Protein AF-A0A251VEJ5-F1 (afdb_monomer_lite)

Foldseek 3Di:
DDDPLKDWDFDADPVPRHTPFIQIDHAPCLCVQWPDPPVALFWIWGWTQDVVRDTDTDIGGDPDSVVSVVVVVVSVVSNVVSVVVVVVVVVVVD

InterPro domains:
  IPR011993 PH-like domain superfamily [G3DSA:2.30.29.30] (1-85)
  IPR012466 NECAP, PHear domain [PF07933] (3-89)

Secondary structure (DSSP, 8-state):
-EETTEEEEEEE-TTT--EEEEEEE-TT-HHHHEEE-TT-TTEEEEEEEETTTEEEEEEEE-SSHHHHHHHHHHHHHHHHHHHHHHHHHHHTT-

Structure (mmCIF, N/CA/C/O backbone):
data_AF-A0A251VEJ5-F1
#
_entry.id   AF-A0A251VEJ5-F1
#
loop_
_atom_site.group_PDB
_atom_site.id
_atom_site.type_symbol
_atom_site.label_atom_id
_atom_site.label_alt_id
_atom_site.label_comp_id
_atom_site.label_asym_id
_atom_site.label_entity_id
_atom_site.label_seq_id
_atom_site.pdbx_PDB_ins_code
_atom_site.Cartn_x
_atom_site.Cartn_y
_atom_site.Cartn_z
_atom_site.occupancy
_atom_site.B_iso_or_equiv
_atom_site.auth_seq_id
_atom_site.auth_comp_id
_atom_site.auth_asym_id
_atom_site.auth_atom_id
_atom_site.pdbx_PDB_model_num
ATOM 1 N N . MET A 1 1 ? -6.197 5.098 -3.105 1.00 46.31 1 MET A N 1
ATOM 2 C CA . MET A 1 1 ? -6.768 6.467 -3.067 1.00 46.31 1 MET A CA 1
ATOM 3 C C . MET A 1 1 ? -6.972 6.853 -1.599 1.00 46.31 1 MET A C 1
ATOM 5 O O . MET A 1 1 ? -6.641 6.057 -0.729 1.00 46.31 1 MET A O 1
ATOM 9 N N . SER A 1 2 ? -7.405 8.075 -1.283 1.00 47.91 2 SER A N 1
ATOM 10 C CA . SER A 1 2 ? -7.785 8.448 0.090 1.00 47.91 2 SER A CA 1
ATOM 11 C C . SER A 1 2 ? -9.205 9.002 0.070 1.00 47.91 2 SER A C 1
ATOM 13 O O . SER A 1 2 ? -9.431 10.122 -0.388 1.00 47.91 2 SER A O 1
ATOM 15 N N . CYS A 1 3 ? -10.175 8.212 0.515 1.00 44.31 3 CYS A N 1
ATOM 16 C CA . CYS A 1 3 ? -11.570 8.624 0.646 1.00 44.31 3 CYS A CA 1
ATOM 17 C C . CYS A 1 3 ? -12.035 8.358 2.089 1.00 44.31 3 CYS A C 1
ATOM 19 O O . CYS A 1 3 ? -11.876 7.252 2.598 1.00 44.31 3 CYS A O 1
ATOM 21 N N . ASN A 1 4 ? -12.581 9.383 2.763 1.00 50.75 4 ASN A N 1
ATOM 22 C CA . ASN A 1 4 ? -13.089 9.326 4.148 1.00 50.75 4 ASN A CA 1
ATOM 23 C C . ASN A 1 4 ? -12.108 8.725 5.182 1.00 50.75 4 ASN A C 1
ATOM 25 O O . ASN A 1 4 ? -12.395 7.693 5.786 1.00 50.75 4 ASN A O 1
ATOM 29 N N . ASN A 1 5 ? -10.950 9.358 5.402 1.00 59.97 5 ASN A N 1
ATOM 30 C CA . ASN A 1 5 ? -9.954 8.979 6.428 1.00 59.97 5 ASN A CA 1
ATOM 31 C C . ASN A 1 5 ? -9.370 7.555 6.326 1.00 59.97 5 ASN A C 1
ATOM 33 O O . ASN A 1 5 ? -8.669 7.107 7.236 1.00 59.97 5 ASN A O 1
ATOM 37 N N . ARG A 1 6 ? -9.605 6.841 5.222 1.00 64.81 6 ARG A N 1
ATOM 38 C CA . ARG A 1 6 ? -9.051 5.508 4.963 1.00 64.81 6 ARG A CA 1
ATOM 39 C C . ARG A 1 6 ? -8.113 5.573 3.764 1.00 64.81 6 ARG A C 1
ATOM 41 O O . ARG A 1 6 ? -8.484 6.109 2.721 1.00 64.81 6 ARG A O 1
ATOM 48 N N . CYS A 1 7 ? -6.913 5.016 3.913 1.00 75.56 7 CYS A N 1
ATOM 49 C CA . CYS A 1 7 ? -5.998 4.814 2.792 1.00 75.56 7 CYS A CA 1
ATOM 50 C C . CYS A 1 7 ? -6.134 3.382 2.287 1.00 75.56 7 CYS A C 1
ATOM 52 O O . CYS A 1 7 ? -6.043 2.425 3.057 1.00 75.56 7 CYS A O 1
ATOM 54 N N . ASP A 1 8 ? -6.368 3.249 0.987 1.00 81.75 8 ASP A N 1
ATOM 55 C CA . ASP A 1 8 ? -6.300 1.983 0.272 1.00 81.75 8 ASP A CA 1
ATOM 56 C C . ASP A 1 8 ? -5.027 1.931 -0.583 1.00 81.75 8 ASP A C 1
ATOM 58 O O . ASP A 1 8 ? -4.782 2.806 -1.422 1.00 81.75 8 ASP A O 1
ATOM 62 N N . ILE A 1 9 ? -4.221 0.890 -0.360 1.00 85.75 9 ILE A N 1
ATOM 63 C CA . ILE A 1 9 ? -3.091 0.523 -1.218 1.00 85.75 9 ILE A CA 1
ATOM 64 C C . ILE A 1 9 ? -3.600 -0.570 -2.150 1.00 85.75 9 ILE A C 1
ATOM 66 O O . ILE A 1 9 ? -3.983 -1.650 -1.697 1.00 85.75 9 ILE A O 1
ATOM 70 N N . ARG A 1 10 ? -3.623 -0.279 -3.447 1.00 86.69 10 ARG A N 1
ATOM 71 C CA . ARG A 1 10 ? -4.148 -1.168 -4.484 1.00 86.69 10 ARG A CA 1
ATOM 72 C C . ARG A 1 10 ? -2.989 -1.720 -5.299 1.00 86.69 10 ARG A C 1
ATOM 74 O O . ARG A 1 10 ? -2.189 -0.952 -5.825 1.00 86.69 10 ARG A O 1
ATOM 81 N N . LEU A 1 11 ? -2.900 -3.042 -5.372 1.00 86.88 11 LEU A N 1
ATOM 82 C CA . LEU A 1 11 ? -1.990 -3.738 -6.273 1.00 86.88 11 LEU A CA 1
ATOM 83 C C . LEU A 1 11 ? -2.777 -4.060 -7.540 1.00 86.88 11 LEU A C 1
ATOM 85 O O . LEU A 1 11 ? -3.736 -4.827 -7.477 1.00 86.88 11 LEU A O 1
ATOM 89 N N . GLU A 1 12 ? -2.401 -3.445 -8.655 1.00 89.12 12 GLU A N 1
ATOM 90 C CA . GLU A 1 12 ? -3.079 -3.581 -9.948 1.00 89.12 12 GLU A CA 1
ATOM 91 C C . GLU A 1 12 ? -2.107 -4.130 -10.992 1.00 89.12 12 GLU A C 1
ATOM 93 O O . GLU A 1 12 ? -0.913 -3.818 -10.958 1.00 89.12 12 GLU A O 1
ATOM 98 N N . ASP A 1 13 ? -2.609 -4.960 -11.906 1.00 87.00 13 ASP A N 1
ATOM 99 C CA . ASP A 1 13 ? -1.820 -5.416 -13.048 1.00 87.00 13 ASP A CA 1
ATOM 100 C C . ASP A 1 13 ? -1.572 -4.227 -13.996 1.00 87.00 13 ASP A C 1
ATOM 102 O O . ASP A 1 13 ? -2.531 -3.591 -14.439 1.00 87.00 13 ASP A O 1
ATOM 106 N N . PRO A 1 14 ? -0.316 -3.907 -14.349 1.00 83.38 14 PRO A N 1
ATOM 107 C CA . PRO A 1 14 ? -0.017 -2.773 -15.221 1.00 83.38 14 PRO A CA 1
ATOM 108 C C . PRO A 1 14 ? -0.517 -2.948 -16.666 1.00 83.38 14 PRO A C 1
ATOM 110 O O . PRO A 1 14 ? -0.634 -1.960 -17.387 1.00 83.38 14 PRO A O 1
ATOM 113 N N . ASN A 1 15 ? -0.793 -4.177 -17.111 1.00 88.75 15 ASN A N 1
ATOM 114 C CA . ASN A 1 15 ? -1.251 -4.477 -18.467 1.00 88.75 15 ASN A CA 1
ATOM 115 C C . ASN A 1 15 ? -2.776 -4.436 -18.584 1.00 88.75 15 ASN A C 1
ATOM 117 O O . ASN A 1 15 ? -3.290 -3.901 -19.565 1.00 88.75 15 ASN A O 1
ATOM 121 N N . SER A 1 16 ? -3.498 -5.023 -17.622 1.00 89.69 16 SER A N 1
ATOM 122 C CA . SER A 1 16 ? -4.967 -5.095 -17.661 1.00 89.69 16 SER A CA 1
ATOM 123 C C . SER A 1 16 ? -5.665 -4.053 -16.786 1.00 89.69 16 SER A C 1
ATOM 125 O O . SER A 1 16 ? -6.829 -3.743 -17.028 1.00 89.69 16 SER A O 1
ATOM 127 N N . GLY A 1 17 ? -4.972 -3.493 -15.791 1.00 86.69 17 GLY A N 1
ATOM 128 C CA . GLY A 1 17 ? -5.575 -2.666 -14.744 1.00 86.69 17 GLY A CA 1
ATOM 129 C C . GLY A 1 17 ? -6.393 -3.472 -13.732 1.00 86.69 17 GLY A C 1
ATOM 130 O O . GLY A 1 17 ? -7.114 -2.885 -12.923 1.00 86.69 17 GLY A O 1
ATOM 131 N N . ASP A 1 18 ? -6.318 -4.808 -13.772 1.00 88.44 18 ASP A N 1
ATOM 132 C CA . ASP A 1 18 ? -7.081 -5.655 -12.863 1.00 88.44 18 ASP A CA 1
ATOM 133 C C . ASP A 1 18 ? -6.539 -5.551 -11.442 1.00 88.44 18 ASP A C 1
ATOM 135 O O . ASP A 1 18 ? -5.337 -5.644 -11.185 1.00 88.44 18 ASP A O 1
ATOM 139 N N . LEU A 1 19 ? -7.460 -5.394 -10.497 1.00 84.94 19 LEU A N 1
ATOM 140 C CA . LEU A 1 19 ? -7.143 -5.305 -9.084 1.00 84.94 19 LEU A CA 1
ATOM 141 C C . LEU A 1 19 ? -6.770 -6.685 -8.536 1.00 84.94 19 LEU A C 1
ATOM 143 O O . LEU A 1 19 ? -7.622 -7.562 -8.405 1.00 84.94 19 LEU A O 1
ATOM 147 N N . PHE A 1 20 ? -5.503 -6.856 -8.172 1.00 84.31 20 PHE A N 1
ATOM 148 C CA . PHE A 1 20 ? -4.986 -8.086 -7.584 1.00 84.31 20 PHE A CA 1
ATOM 149 C C . PHE A 1 20 ? -5.264 -8.156 -6.080 1.00 84.31 20 PHE A C 1
ATOM 151 O O . PHE A 1 20 ? -5.738 -9.171 -5.572 1.00 84.31 20 PHE A O 1
ATOM 158 N N . ALA A 1 21 ? -4.972 -7.075 -5.353 1.00 84.56 21 ALA A N 1
ATOM 159 C CA . ALA A 1 21 ? -5.160 -7.021 -3.907 1.00 84.56 21 ALA A CA 1
ATOM 160 C C . ALA A 1 21 ? -5.357 -5.588 -3.405 1.00 84.56 21 ALA A C 1
ATOM 162 O O . ALA A 1 21 ? -4.864 -4.629 -4.001 1.00 84.56 21 ALA A O 1
ATOM 163 N N . VAL A 1 22 ? -6.040 -5.455 -2.264 1.00 84.06 22 VAL A N 1
ATOM 164 C CA . VAL A 1 22 ? -6.225 -4.176 -1.568 1.00 84.06 22 VAL A CA 1
ATOM 165 C C . VAL A 1 22 ? -5.797 -4.304 -0.116 1.00 84.06 22 VAL A C 1
ATOM 167 O O . VAL A 1 22 ? -6.359 -5.094 0.640 1.00 84.06 22 VAL A O 1
ATOM 170 N N . CYS A 1 23 ? -4.826 -3.495 0.293 1.00 84.94 23 CYS A N 1
ATOM 171 C CA . CYS A 1 23 ? -4.514 -3.288 1.700 1.00 84.94 23 CYS A CA 1
ATOM 172 C C . CYS A 1 23 ? -5.292 -2.073 2.194 1.00 84.94 23 CYS A C 1
ATOM 174 O O . CYS A 1 23 ? -5.234 -0.999 1.593 1.00 84.94 23 CYS A O 1
ATOM 176 N N . PHE A 1 24 ? -5.999 -2.238 3.304 1.00 81.12 24 PHE A N 1
ATOM 177 C CA . PHE A 1 24 ? -6.722 -1.151 3.939 1.00 81.12 24 PHE A CA 1
ATOM 178 C C . PHE A 1 24 ? -5.959 -0.665 5.165 1.00 81.12 24 PHE A C 1
ATOM 180 O O . PHE A 1 24 ? -5.835 -1.380 6.157 1.00 81.12 24 PHE A O 1
ATOM 187 N N . VAL A 1 25 ? -5.484 0.575 5.103 1.00 79.62 25 VAL A N 1
ATOM 188 C CA . VAL A 1 25 ? -4.777 1.239 6.195 1.00 79.62 25 VAL A CA 1
ATOM 189 C C . VAL A 1 25 ? -5.774 2.105 6.958 1.00 79.62 25 VAL A C 1
ATOM 191 O O . VAL A 1 25 ? -6.224 3.150 6.476 1.00 79.62 25 VAL A O 1
ATOM 194 N N . TYR A 1 26 ? -6.146 1.642 8.151 1.00 75.94 26 TYR A N 1
ATOM 195 C CA . TYR A 1 26 ? -7.026 2.376 9.056 1.00 75.94 26 TYR A CA 1
ATOM 196 C C . TYR A 1 26 ? -6.235 3.366 9.930 1.00 75.94 26 TYR A C 1
ATOM 198 O O . TYR A 1 26 ? -5.074 3.096 10.260 1.00 75.94 26 TYR A O 1
ATOM 206 N N . PRO A 1 27 ? -6.858 4.488 10.345 1.00 70.88 27 PRO A N 1
ATOM 207 C CA . PRO A 1 27 ? -6.280 5.423 11.309 1.00 70.88 27 PRO A CA 1
ATOM 208 C C . PRO A 1 27 ? -5.727 4.700 12.545 1.00 70.88 27 PRO A C 1
ATOM 210 O O . PRO A 1 27 ? -6.432 3.904 13.162 1.00 70.88 27 PRO A O 1
ATOM 213 N N . GLY A 1 28 ? -4.462 4.944 12.896 1.00 71.50 28 GLY A N 1
ATOM 214 C CA . GLY A 1 28 ? -3.818 4.326 14.065 1.00 71.50 28 GLY A CA 1
ATOM 215 C C . GLY A 1 28 ? -3.515 2.825 13.942 1.00 71.50 28 GLY A C 1
ATOM 216 O O . GLY A 1 28 ? -3.026 2.231 14.897 1.00 71.50 28 GLY A O 1
ATOM 217 N N . GLN A 1 29 ? -3.774 2.200 12.787 1.00 73.50 29 GLN A N 1
ATOM 218 C CA . GLN A 1 29 ? -3.449 0.792 12.516 1.00 73.50 29 GLN A CA 1
ATOM 219 C C . GLN A 1 29 ? -2.423 0.621 11.391 1.00 73.50 29 GLN A C 1
ATOM 221 O O . GLN A 1 29 ? -2.323 -0.460 10.811 1.00 73.50 29 GLN A O 1
ATOM 226 N N . ARG A 1 30 ? -1.644 1.665 11.085 1.00 75.56 30 ARG A N 1
ATOM 227 C CA . ARG A 1 30 ? -0.594 1.612 10.060 1.00 75.56 30 ARG A CA 1
ATOM 228 C C . ARG A 1 30 ? 0.353 0.440 10.284 1.00 75.56 30 ARG A C 1
ATOM 230 O O . ARG A 1 30 ? 0.546 -0.336 9.361 1.00 75.56 30 ARG A O 1
ATOM 237 N N . GLU A 1 31 ? 0.884 0.289 11.494 1.00 75.69 31 GLU A N 1
ATOM 238 C CA . GLU A 1 31 ? 1.849 -0.769 11.835 1.00 75.69 31 GLU A CA 1
ATOM 239 C C . GLU A 1 31 ? 1.263 -2.181 11.675 1.00 75.69 31 GLU A C 1
ATOM 241 O O . GLU A 1 31 ? 1.980 -3.119 11.351 1.00 75.69 31 GLU A O 1
ATOM 246 N N . ASN A 1 32 ? -0.056 -2.330 11.833 1.00 78.31 32 ASN A N 1
ATOM 247 C CA . ASN A 1 32 ? -0.750 -3.599 11.604 1.00 78.31 32 ASN A CA 1
ATOM 248 C C . ASN A 1 32 ? -1.057 -3.860 10.123 1.00 78.31 32 ASN A C 1
ATOM 250 O O . ASN A 1 32 ? -1.288 -5.010 9.747 1.00 78.31 32 ASN A O 1
ATOM 254 N N . ALA A 1 33 ? -1.145 -2.809 9.305 1.00 82.19 33 ALA A N 1
ATOM 255 C CA . ALA A 1 33 ? -1.473 -2.895 7.885 1.00 82.19 33 ALA A CA 1
ATOM 256 C C . ALA A 1 33 ? -0.218 -3.001 7.004 1.00 82.19 33 ALA A C 1
ATOM 258 O O . ALA A 1 33 ? -0.227 -3.726 6.009 1.00 82.19 33 ALA A O 1
ATOM 259 N N . VAL A 1 34 ?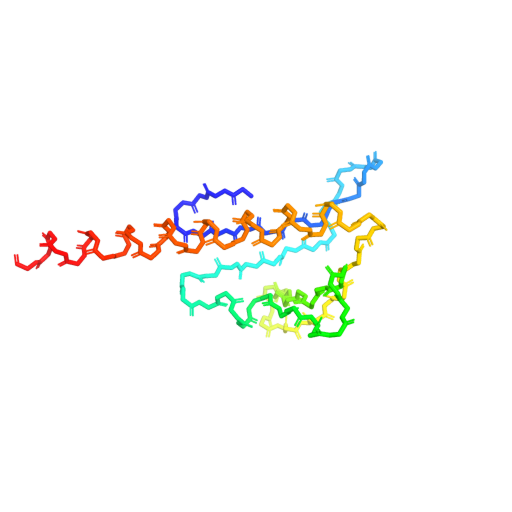 0.853 -2.296 7.376 1.00 84.38 34 VAL A N 1
ATOM 260 C CA . VAL A 1 34 ? 2.124 -2.242 6.653 1.00 84.38 34 VAL A CA 1
ATOM 261 C C . VAL A 1 34 ? 3.281 -2.384 7.637 1.00 84.38 34 VAL A C 1
ATOM 263 O O . VAL A 1 34 ? 3.515 -1.507 8.467 1.00 84.38 34 VAL A O 1
ATOM 266 N N . GLU A 1 35 ? 4.047 -3.459 7.490 1.00 84.56 35 GLU A N 1
ATOM 267 C CA . GLU A 1 35 ? 5.250 -3.728 8.272 1.00 84.56 35 GLU A CA 1
ATOM 268 C C . GLU A 1 35 ? 6.491 -3.511 7.398 1.00 84.56 35 GLU A C 1
ATOM 270 O O . GLU A 1 35 ? 6.638 -4.116 6.337 1.00 84.56 35 GLU A O 1
ATOM 275 N N . SER A 1 36 ? 7.403 -2.630 7.812 1.00 77.88 36 SER A N 1
ATOM 276 C CA . SER A 1 36 ? 8.695 -2.482 7.131 1.00 77.88 36 SER A CA 1
ATOM 277 C C . SER A 1 36 ? 9.641 -3.570 7.623 1.00 77.88 36 SER A C 1
ATOM 279 O O . SER A 1 36 ? 9.882 -3.664 8.825 1.00 77.88 36 SER A O 1
ATOM 281 N N . LEU A 1 37 ? 10.240 -4.349 6.718 1.00 77.06 37 LEU A N 1
ATOM 282 C CA . LEU A 1 37 ? 11.264 -5.310 7.122 1.00 77.06 37 LEU A CA 1
ATOM 283 C C . LEU A 1 37 ? 12.539 -4.534 7.478 1.00 77.06 37 LEU A C 1
ATOM 285 O O . LEU A 1 37 ? 13.139 -3.885 6.621 1.00 77.06 37 LEU A O 1
ATOM 289 N N . LEU A 1 38 ? 12.925 -4.577 8.756 1.00 62.53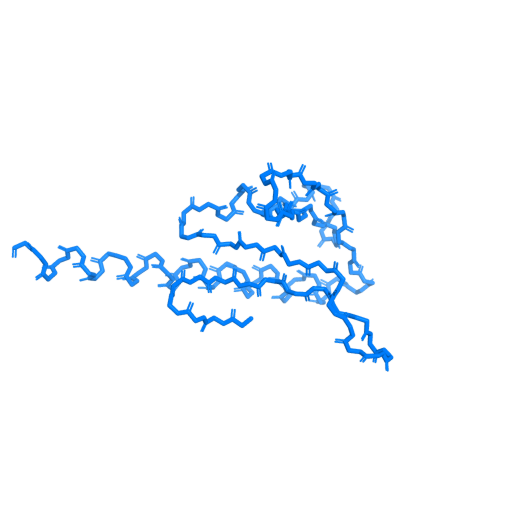 38 LEU A N 1
ATOM 290 C CA . LEU A 1 38 ? 13.949 -3.714 9.369 1.00 62.53 38 LEU A CA 1
ATOM 291 C C . LEU A 1 38 ? 15.322 -3.757 8.672 1.00 62.53 38 LEU A C 1
ATOM 293 O O . LEU A 1 38 ? 16.043 -2.763 8.686 1.00 62.53 38 LEU A O 1
ATOM 297 N N . ASP A 1 39 ? 15.643 -4.851 7.984 1.00 62.69 39 ASP A N 1
ATOM 298 C CA . ASP A 1 39 ? 16.951 -5.048 7.341 1.00 62.69 39 ASP A CA 1
ATOM 299 C C . ASP A 1 39 ? 16.903 -4.852 5.816 1.00 62.69 39 ASP A C 1
ATOM 301 O O . ASP A 1 39 ? 17.918 -4.876 5.116 1.00 62.69 39 ASP A O 1
ATOM 305 N N . LEU A 1 40 ? 15.698 -4.654 5.284 1.00 68.00 40 LEU A N 1
ATOM 306 C CA . LEU A 1 40 ? 15.394 -4.637 3.868 1.00 68.00 40 LEU A CA 1
ATOM 307 C C . LEU A 1 40 ? 14.589 -3.380 3.552 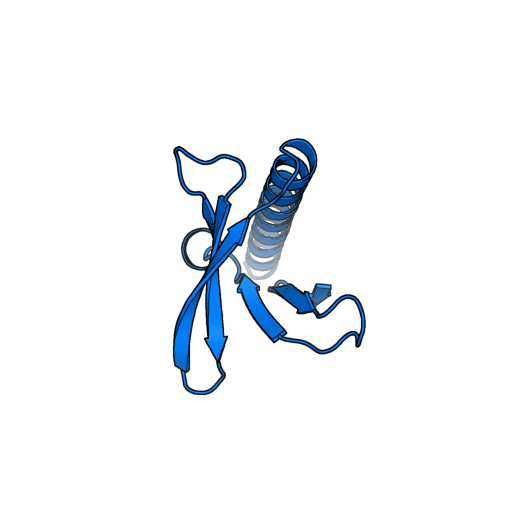1.00 68.00 40 LEU A C 1
ATOM 309 O O . LEU A 1 40 ? 13.384 -3.433 3.342 1.00 68.00 40 LEU A O 1
ATOM 313 N N . SER A 1 41 ? 15.280 -2.244 3.421 1.00 74.06 41 SER A N 1
ATOM 314 C CA . SER A 1 41 ? 14.674 -0.931 3.123 1.00 74.06 41 SER A CA 1
ATOM 315 C C . SER A 1 41 ? 13.870 -0.852 1.817 1.00 74.06 41 SER A C 1
ATOM 317 O O . SER A 1 41 ? 13.298 0.190 1.516 1.00 74.06 41 SER A O 1
ATOM 319 N N . ARG A 1 42 ? 13.850 -1.932 1.028 1.00 84.62 42 ARG A N 1
ATOM 320 C CA . ARG A 1 42 ? 13.069 -2.074 -0.205 1.00 84.62 42 ARG A CA 1
ATOM 321 C C . ARG A 1 42 ? 11.877 -3.017 -0.080 1.00 84.62 42 ARG A C 1
ATOM 323 O O . ARG A 1 42 ? 11.148 -3.149 -1.056 1.00 84.62 42 ARG A O 1
ATOM 330 N N . TYR A 1 43 ? 11.707 -3.695 1.052 1.00 87.19 43 TYR A N 1
ATOM 331 C CA . TYR A 1 43 ? 10.686 -4.719 1.225 1.00 87.19 43 TYR A CA 1
ATOM 332 C C . TYR A 1 43 ? 9.737 -4.369 2.368 1.00 87.19 43 TYR A C 1
ATOM 334 O O . TYR A 1 43 ? 10.151 -4.005 3.468 1.00 87.19 43 TYR A O 1
ATOM 342 N N . PHE A 1 44 ? 8.450 -4.529 2.093 1.00 88.06 44 PHE A N 1
ATOM 343 C CA . PHE A 1 44 ? 7.354 -4.193 2.987 1.00 88.06 44 PHE A CA 1
ATOM 344 C C . PHE A 1 44 ? 6.379 -5.369 3.045 1.00 88.06 44 PHE A C 1
ATOM 346 O O . PHE A 1 44 ? 6.033 -5.943 2.017 1.00 88.06 44 PHE A O 1
ATOM 353 N N . GLY A 1 45 ? 5.927 -5.739 4.235 1.00 88.88 45 GLY A N 1
ATOM 354 C CA . GLY A 1 45 ? 4.829 -6.674 4.438 1.00 88.88 45 GLY A CA 1
ATOM 355 C C . GLY A 1 45 ? 3.503 -5.923 4.432 1.00 88.88 45 GLY A C 1
ATOM 356 O O . GLY A 1 45 ? 3.256 -5.100 5.306 1.00 88.88 45 GLY A O 1
ATOM 357 N N . LEU A 1 46 ? 2.646 -6.202 3.456 1.00 88.69 46 LEU A N 1
ATOM 358 C CA . LEU A 1 46 ? 1.289 -5.670 3.375 1.00 88.69 46 LEU A CA 1
ATOM 359 C C . LEU A 1 46 ? 0.295 -6.700 3.892 1.00 88.69 46 LEU A C 1
ATOM 361 O O . LEU A 1 46 ? 0.285 -7.846 3.442 1.00 88.69 46 LEU A O 1
ATOM 365 N N . LYS A 1 47 ? -0.589 -6.276 4.788 1.00 87.19 47 LYS A N 1
ATOM 366 C CA . LYS A 1 47 ? -1.691 -7.095 5.276 1.00 87.19 47 LYS A CA 1
ATOM 367 C C . LYS A 1 47 ? -2.934 -6.861 4.425 1.00 87.19 47 LYS A C 1
ATOM 369 O O . LYS A 1 47 ? -3.539 -5.792 4.461 1.00 87.19 47 LYS A O 1
ATOM 374 N N . ILE A 1 48 ? -3.323 -7.868 3.658 1.00 86.56 48 ILE A N 1
ATOM 375 C CA . ILE A 1 48 ? -4.514 -7.849 2.809 1.00 86.56 48 ILE A CA 1
ATOM 376 C C . ILE A 1 48 ? -5.638 -8.577 3.535 1.00 86.56 48 ILE A C 1
ATOM 378 O O . ILE A 1 48 ? -5.432 -9.660 4.088 1.00 86.56 48 ILE A O 1
ATOM 382 N N . GLU A 1 49 ? -6.829 -7.990 3.517 1.00 80.25 49 GLU A N 1
ATOM 383 C CA . GLU A 1 49 ? -8.040 -8.629 4.017 1.00 80.25 49 GLU A CA 1
ATOM 384 C C . GLU A 1 49 ? -8.974 -8.901 2.840 1.00 80.25 49 GLU A C 1
ATOM 386 O O . GLU A 1 49 ? -9.502 -7.976 2.225 1.00 80.25 49 GLU A O 1
ATOM 391 N N . ASP A 1 50 ? -9.164 -10.178 2.521 1.00 71.62 50 ASP A N 1
ATOM 392 C CA . ASP A 1 50 ? -10.243 -10.595 1.634 1.00 71.62 50 ASP A CA 1
ATOM 393 C C . ASP A 1 50 ? -11.529 -10.611 2.467 1.00 71.62 50 ASP A C 1
ATOM 395 O O . ASP A 1 50 ? -11.512 -11.127 3.588 1.00 71.62 50 ASP A O 1
ATOM 399 N N . GLY A 1 51 ? -12.628 -10.033 1.964 1.00 66.44 51 GLY A N 1
ATOM 400 C CA . GLY A 1 51 ? -13.860 -9.685 2.708 1.00 66.44 51 GLY A CA 1
ATOM 401 C C . GLY A 1 51 ? -14.533 -10.813 3.516 1.00 66.44 51 GLY A C 1
ATOM 402 O O . GLY A 1 51 ? -15.521 -10.593 4.212 1.00 66.44 51 GLY A O 1
ATOM 403 N N . THR A 1 52 ? -13.971 -12.016 3.471 1.00 70.12 52 THR A N 1
ATOM 404 C CA . THR A 1 52 ? -14.233 -13.187 4.307 1.00 70.12 52 THR A CA 1
ATOM 405 C C . THR A 1 52 ? -13.481 -13.196 5.659 1.00 70.12 52 THR A C 1
ATOM 407 O O . THR A 1 52 ? -13.405 -14.245 6.300 1.00 70.12 52 THR A O 1
ATOM 410 N N . ARG A 1 53 ? -12.945 -12.051 6.128 1.00 68.75 53 ARG A N 1
ATOM 411 C CA . ARG A 1 53 ? -12.093 -11.903 7.340 1.00 68.75 53 ARG A CA 1
ATOM 412 C C . ARG A 1 53 ? -10.780 -12.693 7.293 1.00 68.75 53 ARG A C 1
ATOM 414 O O . ARG A 1 53 ? -10.131 -12.891 8.324 1.00 68.75 53 ARG A O 1
ATOM 421 N N . LYS A 1 54 ? -10.373 -13.166 6.116 1.00 77.88 54 LYS A N 1
ATOM 422 C CA . LYS A 1 54 ? -9.080 -13.826 5.945 1.00 77.88 54 LYS A CA 1
ATOM 423 C C . LYS A 1 54 ? -8.012 -12.768 5.749 1.00 77.88 54 LYS A C 1
ATOM 425 O O . LYS A 1 54 ? -8.065 -11.988 4.804 1.00 77.88 54 LYS A O 1
ATOM 430 N N . GLN A 1 55 ? -7.047 -12.777 6.657 1.00 79.69 55 GLN A N 1
ATOM 431 C CA . GLN A 1 55 ? -5.896 -11.892 6.616 1.00 79.69 55 GLN A CA 1
ATOM 432 C C . GLN A 1 55 ? -4.724 -12.658 6.014 1.00 79.69 55 GLN A C 1
ATOM 434 O O . GLN A 1 55 ? -4.337 -13.710 6.525 1.00 79.69 55 GLN A O 1
ATOM 439 N N . VAL A 1 56 ? -4.183 -12.139 4.918 1.00 86.06 56 VAL A N 1
ATOM 440 C CA . VAL A 1 56 ? -2.986 -12.667 4.261 1.00 86.06 56 VAL A CA 1
ATOM 441 C C . VAL A 1 56 ? -1.913 -11.591 4.237 1.00 86.06 56 VAL A C 1
ATOM 443 O O . VAL A 1 56 ? -2.214 -10.406 4.113 1.00 86.06 56 VAL A O 1
ATOM 446 N N . PHE A 1 57 ? -0.658 -12.002 4.371 1.00 85.38 57 PHE A N 1
ATOM 447 C CA . PHE A 1 57 ? 0.483 -11.100 4.282 1.00 85.38 57 PHE A CA 1
ATOM 448 C C . PHE A 1 57 ? 1.155 -11.272 2.926 1.00 85.38 57 PHE A C 1
ATOM 450 O O . PHE A 1 57 ? 1.478 -12.391 2.525 1.00 85.38 57 PHE A O 1
ATOM 457 N N . ILE A 1 58 ? 1.356 -10.162 2.223 1.00 87.81 58 ILE A N 1
ATOM 458 C CA . ILE A 1 58 ? 2.025 -10.112 0.926 1.00 87.81 58 ILE A CA 1
ATOM 459 C C . ILE A 1 58 ? 3.303 -9.298 1.081 1.00 87.81 58 ILE A C 1
ATOM 461 O O . ILE A 1 58 ? 3.276 -8.182 1.592 1.00 87.81 58 ILE A O 1
ATOM 465 N N . GLY A 1 59 ? 4.425 -9.847 0.620 1.00 87.88 59 GLY A N 1
ATOM 466 C CA . GLY A 1 59 ? 5.666 -9.092 0.500 1.00 87.88 59 GLY A CA 1
ATOM 467 C C . GLY A 1 59 ? 5.634 -8.205 -0.741 1.00 87.88 59 GLY A C 1
ATOM 468 O O . GLY A 1 59 ? 5.557 -8.711 -1.858 1.00 87.88 59 GLY A O 1
ATOM 469 N N . LEU A 1 60 ? 5.715 -6.893 -0.548 1.00 87.62 60 LEU A N 1
ATOM 470 C CA . LEU A 1 60 ? 5.958 -5.907 -1.592 1.00 87.62 60 LEU A CA 1
ATOM 471 C C . LEU A 1 60 ? 7.451 -5.580 -1.622 1.00 87.62 60 LEU A C 1
ATOM 473 O O . LEU A 1 60 ? 8.025 -5.230 -0.595 1.00 87.62 60 LEU A O 1
ATOM 477 N N . GLY A 1 61 ? 8.073 -5.677 -2.794 1.00 88.75 61 GLY A N 1
ATOM 478 C CA . GLY A 1 61 ? 9.474 -5.323 -3.002 1.00 88.75 61 GLY A CA 1
ATOM 479 C C . GLY A 1 61 ? 9.612 -4.276 -4.097 1.00 88.75 61 GLY A C 1
ATOM 480 O O . GLY A 1 61 ? 9.083 -4.463 -5.189 1.00 88.75 61 GLY A O 1
ATOM 481 N N . PHE A 1 62 ? 10.347 -3.203 -3.821 1.00 86.12 62 PHE A N 1
ATOM 482 C CA . PHE A 1 62 ? 10.723 -2.210 -4.825 1.00 86.12 62 PHE A CA 1
ATOM 483 C C . PHE A 1 62 ? 12.075 -2.553 -5.448 1.00 86.12 62 PHE A C 1
ATOM 485 O O . PHE A 1 62 ? 12.991 -3.050 -4.779 1.00 86.12 62 PHE A O 1
ATOM 492 N N . THR A 1 63 ? 12.212 -2.250 -6.737 1.00 87.25 63 THR A N 1
ATOM 493 C CA . THR A 1 63 ? 13.466 -2.466 -7.469 1.00 87.25 63 THR A CA 1
ATOM 494 C C . THR A 1 63 ? 14.478 -1.390 -7.085 1.00 87.25 63 THR A C 1
ATOM 496 O O . THR A 1 63 ? 15.627 -1.691 -6.739 1.00 87.25 63 THR A O 1
ATOM 499 N N . GLU A 1 64 ? 14.029 -0.135 -7.046 1.00 87.06 64 GLU A N 1
ATOM 500 C CA . GLU A 1 64 ? 14.840 1.014 -6.664 1.00 87.06 64 GLU A CA 1
ATOM 501 C C . GLU A 1 64 ? 14.636 1.395 -5.192 1.00 87.06 64 GLU A C 1
ATOM 503 O O . GLU A 1 64 ? 13.544 1.309 -4.633 1.00 87.06 64 GLU A O 1
ATOM 508 N N . ARG A 1 65 ? 15.713 1.847 -4.535 1.00 84.56 65 ARG A N 1
ATOM 509 C CA . ARG A 1 65 ? 15.628 2.348 -3.150 1.00 84.56 65 ARG A CA 1
ATOM 510 C C . ARG A 1 65 ? 14.850 3.659 -3.054 1.00 84.56 65 ARG A C 1
ATOM 512 O O . ARG A 1 65 ? 14.264 3.922 -2.012 1.00 84.56 65 ARG A O 1
ATOM 519 N N . ASN A 1 66 ? 14.866 4.458 -4.118 1.00 88.12 66 ASN A N 1
ATOM 520 C CA . ASN A 1 66 ? 14.195 5.754 -4.155 1.00 88.12 66 ASN A CA 1
ATOM 521 C C . ASN A 1 66 ? 12.674 5.567 -4.120 1.00 88.12 66 ASN A C 1
ATOM 523 O O . ASN A 1 66 ? 12.015 6.164 -3.281 1.00 88.12 66 ASN A O 1
ATOM 527 N N . GLU A 1 67 ? 12.140 4.637 -4.917 1.00 88.25 67 GLU A N 1
ATOM 528 C CA . GLU A 1 67 ? 10.712 4.290 -4.896 1.00 88.25 67 GLU A CA 1
ATOM 529 C C . GLU A 1 67 ? 10.265 3.757 -3.527 1.00 88.25 67 GLU A C 1
ATOM 531 O O . GLU A 1 67 ? 9.223 4.153 -3.007 1.00 88.25 67 GLU A O 1
ATOM 536 N N . ALA A 1 68 ? 11.080 2.897 -2.904 1.00 87.75 68 ALA A N 1
ATOM 537 C CA . ALA A 1 68 ? 10.806 2.397 -1.558 1.00 87.75 68 ALA A CA 1
ATOM 538 C C . ALA A 1 68 ? 10.776 3.520 -0.509 1.00 87.75 68 ALA A C 1
ATOM 540 O O . ALA A 1 68 ? 9.959 3.503 0.415 1.00 87.75 68 ALA A O 1
ATOM 541 N N . PHE A 1 69 ? 11.681 4.492 -0.645 1.00 86.44 69 PHE A N 1
ATOM 542 C CA . PHE A 1 69 ? 11.734 5.658 0.225 1.00 86.44 69 PHE A CA 1
ATOM 543 C C . PHE A 1 69 ? 10.492 6.532 0.046 1.00 86.44 69 PHE A C 1
ATOM 545 O O . PHE A 1 69 ? 9.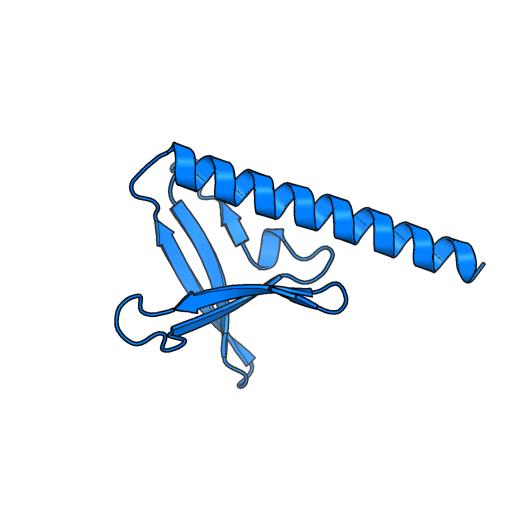831 6.845 1.036 1.00 86.44 69 PHE A O 1
ATOM 552 N N . ASP A 1 70 ? 10.133 6.851 -1.198 1.00 88.56 70 ASP A N 1
ATOM 553 C CA . ASP A 1 70 ? 8.950 7.650 -1.520 1.00 88.56 70 ASP A CA 1
ATOM 554 C C . ASP A 1 70 ? 7.673 6.985 -0.994 1.00 88.56 70 ASP A C 1
ATOM 556 O O . ASP A 1 70 ? 6.851 7.641 -0.352 1.00 88.56 70 ASP A O 1
ATOM 560 N N . PHE A 1 71 ? 7.542 5.665 -1.153 1.00 86.38 71 PHE A N 1
ATOM 561 C CA . PHE A 1 71 ? 6.424 4.900 -0.601 1.00 86.38 71 PHE A CA 1
ATOM 562 C C . PHE A 1 71 ? 6.312 5.046 0.924 1.00 86.38 71 PHE A C 1
ATOM 564 O O . PHE A 1 71 ? 5.233 5.326 1.454 1.00 86.38 71 PHE A O 1
ATOM 571 N N . ASN A 1 72 ? 7.426 4.917 1.648 1.00 84.62 72 ASN A N 1
ATOM 572 C CA . ASN A 1 72 ? 7.432 5.047 3.105 1.00 84.62 72 ASN A CA 1
ATOM 573 C C . ASN A 1 72 ? 7.129 6.487 3.567 1.00 84.62 72 ASN A C 1
ATOM 575 O O . ASN A 1 72 ? 6.442 6.694 4.575 1.00 84.62 72 ASN A O 1
ATOM 579 N N . VAL A 1 73 ? 7.599 7.492 2.820 1.00 87.56 73 VAL A N 1
ATOM 580 C CA . VAL A 1 73 ? 7.294 8.908 3.075 1.00 87.56 73 VAL A CA 1
ATOM 581 C C . VAL A 1 73 ? 5.807 9.183 2.881 1.00 87.56 73 VAL A C 1
ATOM 583 O O . VAL A 1 73 ? 5.191 9.752 3.781 1.00 87.56 73 VAL A O 1
ATOM 586 N N . VAL A 1 74 ? 5.214 8.732 1.773 1.00 86.25 74 VAL A N 1
ATOM 587 C CA . VAL A 1 74 ? 3.780 8.907 1.486 1.00 86.25 74 VAL A CA 1
ATOM 588 C C . VAL A 1 74 ? 2.918 8.241 2.559 1.00 86.25 74 VAL A C 1
ATOM 590 O O . VAL A 1 74 ? 1.979 8.859 3.061 1.00 86.25 74 VAL A O 1
ATOM 593 N N . LEU A 1 75 ? 3.263 7.020 2.983 1.00 82.38 75 LEU A N 1
ATOM 594 C CA . LEU A 1 75 ? 2.561 6.342 4.078 1.00 82.38 75 LEU A CA 1
ATOM 595 C C . LEU A 1 75 ? 2.661 7.108 5.401 1.00 82.38 75 LEU A C 1
ATOM 597 O O . LEU A 1 75 ? 1.666 7.262 6.112 1.00 82.38 75 LEU A O 1
ATOM 601 N N . SER A 1 76 ? 3.857 7.597 5.731 1.00 82.38 76 SER A N 1
ATOM 602 C CA . SER A 1 76 ? 4.095 8.351 6.966 1.00 82.38 76 SER A CA 1
ATOM 603 C C . SER A 1 76 ? 3.385 9.706 6.960 1.00 82.38 76 SER A C 1
ATOM 605 O O . SER A 1 76 ? 2.905 10.156 8.001 1.00 82.38 76 SER A O 1
ATOM 607 N N . ASP A 1 77 ? 3.324 10.376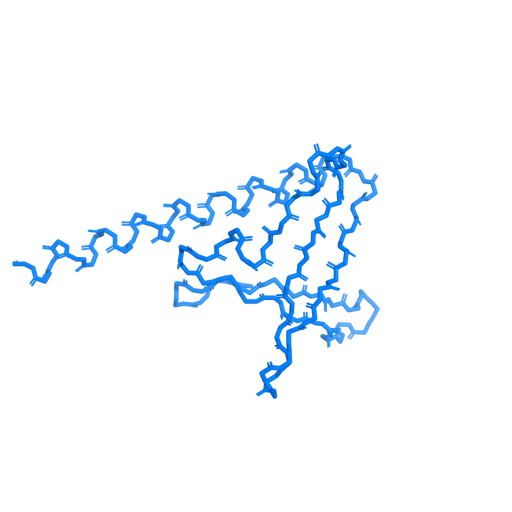 5.810 1.00 84.81 77 ASP A N 1
ATOM 608 C CA . ASP A 1 77 ? 2.623 11.650 5.670 1.00 84.81 77 ASP A CA 1
ATOM 609 C C . ASP A 1 77 ? 1.106 11.465 5.771 1.00 84.81 77 ASP A C 1
ATOM 611 O O . ASP A 1 77 ? 0.448 12.184 6.527 1.00 84.81 77 ASP A O 1
ATOM 615 N N . HIS A 1 78 ? 0.566 10.426 5.125 1.00 81.06 78 HIS A N 1
ATOM 616 C CA . HIS A 1 78 ? -0.845 10.074 5.240 1.00 81.06 78 HIS A CA 1
ATOM 617 C C . HIS A 1 78 ? -1.240 9.756 6.691 1.00 81.06 78 HIS A C 1
ATOM 619 O O . HIS A 1 78 ? -2.256 10.249 7.178 1.00 81.06 78 HIS A O 1
ATOM 625 N N . GLU A 1 79 ? -0.431 8.990 7.427 1.00 77.94 79 GLU A N 1
ATOM 626 C CA . GLU A 1 79 ? -0.688 8.718 8.847 1.00 77.94 79 GLU A CA 1
ATOM 627 C C . GLU A 1 79 ? -0.707 10.000 9.692 1.00 77.94 79 GLU A C 1
ATOM 629 O O . GLU A 1 79 ? -1.618 10.200 10.497 1.00 77.94 79 GLU A O 1
ATOM 634 N N . LYS A 1 80 ? 0.261 10.904 9.491 1.00 78.81 80 LYS A N 1
ATOM 635 C CA . LYS A 1 80 ? 0.295 12.201 10.188 1.00 78.81 80 LYS A CA 1
ATOM 636 C C . LYS A 1 80 ? -0.903 13.072 9.832 1.00 78.81 80 LYS A C 1
ATOM 638 O O . LYS A 1 80 ? -1.398 13.808 10.685 1.00 78.81 80 LYS A O 1
ATOM 643 N N . TYR A 1 81 ? -1.340 13.041 8.576 1.00 77.56 81 TYR A N 1
ATOM 644 C CA . TYR A 1 81 ? -2.521 13.764 8.121 1.00 77.56 81 TYR A CA 1
ATOM 645 C C . TYR A 1 81 ? -3.784 13.243 8.814 1.00 77.56 81 TYR A C 1
ATOM 647 O O . TYR A 1 81 ? -4.465 14.018 9.481 1.00 77.56 81 TYR A O 1
ATOM 655 N N . VAL A 1 82 ? -4.018 11.930 8.762 1.00 72.31 82 VAL A N 1
ATOM 656 C CA . VAL A 1 82 ? -5.167 11.280 9.405 1.00 72.31 82 VAL A CA 1
ATOM 657 C C . VAL A 1 82 ? -5.173 11.492 10.919 1.00 72.31 82 VAL A C 1
ATOM 659 O O . VAL A 1 82 ? -6.219 11.797 11.484 1.00 72.31 82 VAL A O 1
ATOM 662 N N . LYS A 1 83 ? -4.014 11.397 11.584 1.00 70.31 83 LYS A N 1
ATOM 663 C CA . LYS A 1 83 ? -3.908 11.642 13.029 1.00 70.31 83 LYS A CA 1
ATOM 664 C C . LYS A 1 83 ? -4.326 13.072 13.400 1.00 70.31 83 LYS A C 1
ATOM 666 O O . LYS A 1 83 ? -5.111 13.260 14.327 1.00 70.31 83 LYS A O 1
ATOM 671 N N . ARG A 1 84 ? -3.868 14.071 12.637 1.00 68.50 84 ARG A N 1
ATOM 672 C CA . ARG A 1 84 ? -4.238 15.481 12.854 1.00 68.50 84 ARG A CA 1
ATOM 673 C C . ARG A 1 84 ? -5.714 15.764 12.572 1.00 68.50 84 ARG A C 1
ATOM 675 O O . ARG A 1 84 ? -6.286 16.624 13.231 1.00 68.50 84 ARG A O 1
ATOM 682 N N . GLU A 1 85 ? -6.315 15.087 11.596 1.00 65.56 85 GLU A N 1
ATOM 683 C CA . GLU A 1 85 ? -7.758 15.179 11.324 1.00 65.56 85 GLU A CA 1
ATOM 684 C C . GLU A 1 85 ? -8.575 14.560 12.466 1.00 65.56 85 GLU A C 1
ATOM 686 O O . GLU A 1 85 ? -9.499 15.207 12.954 1.00 65.56 85 GLU A O 1
ATOM 691 N N . SER A 1 86 ? -8.184 13.383 12.979 1.00 59.69 86 SER A N 1
ATOM 692 C CA . SER A 1 86 ? -8.868 12.774 14.132 1.00 59.69 86 SER A CA 1
ATOM 693 C C . SER A 1 86 ? -8.807 13.652 15.385 1.00 59.69 86 SER A C 1
ATOM 695 O O . SER A 1 86 ? -9.815 13.833 16.060 1.00 59.69 86 SER A O 1
ATOM 697 N N . GLU A 1 87 ? -7.661 14.291 15.650 1.00 57.66 87 GLU A N 1
ATOM 698 C CA . GLU A 1 87 ? -7.509 15.210 16.788 1.00 57.66 87 GLU A CA 1
ATOM 699 C C . GLU A 1 87 ? -8.357 16.486 16.632 1.00 57.66 87 GLU A C 1
ATOM 701 O O . GLU A 1 87 ? -8.764 17.083 17.627 1.00 57.66 87 GLU A O 1
ATOM 706 N N . LYS A 1 88 ? -8.657 16.917 15.399 1.00 52.34 88 LYS A N 1
ATOM 707 C CA . LYS A 1 88 ? -9.525 18.077 15.140 1.00 52.34 88 LYS A CA 1
ATOM 708 C C . LYS A 1 88 ? -11.010 17.757 15.301 1.00 52.34 88 LYS A C 1
ATOM 710 O O . LYS A 1 88 ? -11.748 18.619 15.774 1.00 52.34 88 LYS A O 1
ATOM 715 N N . GLU A 1 89 ? -11.452 16.556 14.933 1.00 50.16 89 GLU A N 1
ATOM 716 C CA . GLU A 1 89 ? -12.853 16.146 15.107 1.00 50.16 89 GLU A CA 1
ATOM 717 C C . GLU A 1 89 ? -13.236 15.964 16.586 1.00 50.16 89 GLU A C 1
ATOM 719 O O . GLU A 1 89 ? -14.361 16.298 16.964 1.00 50.16 89 GLU A O 1
ATOM 724 N N . ASP A 1 90 ? -12.306 15.521 17.439 1.00 48.09 90 ASP A N 1
ATOM 725 C CA . ASP A 1 90 ? -12.550 15.387 18.883 1.00 48.09 90 ASP A CA 1
ATOM 726 C C . ASP A 1 90 ? -12.653 16.745 19.603 1.00 48.09 90 ASP A C 1
ATOM 728 O O . ASP A 1 90 ? -13.428 16.891 20.547 1.00 48.09 90 ASP A O 1
ATOM 732 N N . VAL A 1 91 ? -11.949 17.779 19.126 1.00 52.09 91 VAL A N 1
ATOM 733 C CA . VAL A 1 91 ? -12.000 19.133 19.717 1.00 52.09 91 VAL A CA 1
ATOM 734 C C . VAL A 1 91 ? -13.325 19.848 19.432 1.00 52.09 91 VAL A C 1
ATOM 736 O O . VAL A 1 91 ? -13.767 20.658 20.241 1.00 52.09 91 VAL A O 1
ATOM 739 N N . CYS A 1 92 ? -13.998 19.551 18.317 1.00 46.06 92 CYS A N 1
ATOM 740 C CA . CYS A 1 92 ? -15.290 20.164 17.983 1.00 46.06 92 CYS A CA 1
ATOM 741 C C . CYS A 1 92 ? -16.508 19.440 18.588 1.00 46.06 92 CYS A C 1
ATOM 743 O O . CYS A 1 92 ? -17.631 19.920 18.434 1.00 46.06 92 CYS A O 1
ATOM 745 N N . ARG A 1 93 ? -16.307 18.293 19.252 1.00 46.09 93 ARG A N 1
ATOM 746 C CA . ARG A 1 93 ? -17.351 17.557 19.991 1.00 46.09 93 ARG A CA 1
ATOM 747 C C . ARG A 1 93 ? -17.299 17.763 21.511 1.00 46.09 93 ARG A C 1
ATOM 749 O O . ARG A 1 93 ? -18.149 17.198 22.200 1.00 46.09 93 ARG A O 1
ATOM 756 N N . GLY A 1 94 ? -16.330 18.534 22.009 1.00 40.25 94 GLY A N 1
ATOM 757 C CA . GLY A 1 94 ? -16.185 18.911 23.421 1.00 40.25 94 GLY A CA 1
ATOM 758 C C . GLY A 1 94 ? -16.965 20.160 23.796 1.00 40.25 94 GLY A C 1
ATOM 759 O O . GLY A 1 94 ? -16.931 21.131 23.008 1.00 40.25 94 GLY A O 1
#

Radius of gyration: 14.74 Å; chains: 1; bounding box: 34×34×42 Å

Organism: Helianthus annuus (NCBI:txid4232)

Sequence (94 aa):
MSCNNRCDIRLEDPNSGDLFAVCFVYPGQRENAVESLLDLSRYFGLKIEDGTRKQVFIGLGFTERNEAFDFNVVLSDH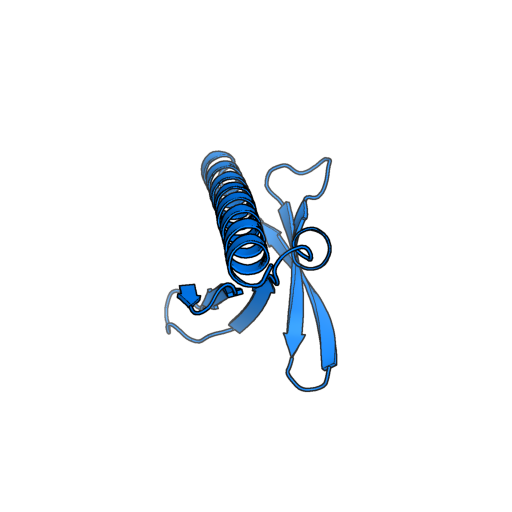EKYVKRESEKEDVCRG

pLDDT: mean 76.54, std 13.12, range [40.25, 89.69]